Protein AF-A0A374WSA2-F1 (afdb_monomer_lite)

Radius of gyration: 12.38 Å; chains: 1; bounding box: 26×25×36 Å

Foldseek 3Di:
DVLLVQLLVQLVVLCVVPVPPVQDDPVLNVLSVVSNVLSVCQVVVVDPDDPVVSLVVNLVVLVVCLVPDDPPGPSNVSSVSSNVSSVD

Secondary structure (DSSP, 8-state):
-HHHHHHHHHHHHHHHHHTTTS-S-HHHHHHHHHHHHHHHHHHHT--SS-HHHHHHHHHHHHHHHHHHS-TTSHHHHHHHHHHHHHH-

Sequence (88 aa):
MKRAKEALEIVNKIDEKYNQTGAIKQFTIDMIEHFSEELNGCVLGESEVSEESILGSLSYKANTALEICDDGLTDFYVIQELYDAINE

pLDDT: mean 94.34, std 5.19, range [68.19, 98.12]

Structure (mmCIF, N/CA/C/O backbone):
data_AF-A0A374WSA2-F1
#
_entry.id   AF-A0A374WSA2-F1
#
loop_
_atom_site.group_PDB
_atom_site.id
_atom_site.type_symbol
_atom_site.label_atom_id
_atom_site.label_alt_id
_atom_site.label_comp_id
_atom_site.label_asym_id
_atom_site.label_entity_id
_atom_site.label_seq_id
_atom_site.pdbx_PDB_ins_code
_atom_site.Cartn_x
_atom_site.Cartn_y
_atom_site.Cartn_z
_atom_site.occupancy
_atom_site.B_iso_or_equiv
_atom_site.auth_seq_id
_atom_site.auth_comp_id
_atom_site.auth_asym_id
_atom_site.auth_atom_id
_atom_site.pdbx_PDB_model_num
ATOM 1 N N . MET A 1 1 ? -11.833 4.873 11.880 1.00 68.19 1 MET A N 1
ATOM 2 C CA . MET A 1 1 ? -11.138 3.666 11.396 1.00 68.19 1 MET A CA 1
ATOM 3 C C . MET A 1 1 ? -11.775 3.013 10.174 1.00 68.19 1 MET A C 1
ATOM 5 O O . MET A 1 1 ? -11.350 1.929 9.795 1.00 68.19 1 MET A O 1
ATOM 9 N N . LYS A 1 2 ? -12.792 3.614 9.530 1.00 83.06 2 LYS A N 1
ATOM 10 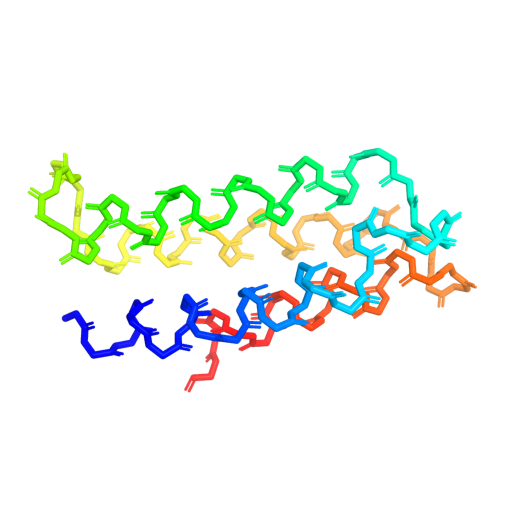C CA . LYS A 1 2 ? -13.360 3.024 8.306 1.00 83.06 2 LYS A CA 1
ATOM 11 C C . LYS A 1 2 ? -12.335 3.062 7.161 1.00 83.06 2 LYS A C 1
ATOM 13 O O . LYS A 1 2 ? -12.171 2.056 6.487 1.00 83.06 2 LYS A O 1
ATOM 18 N N . ARG A 1 3 ? -11.600 4.174 7.036 1.00 92.19 3 ARG A N 1
ATOM 19 C CA . ARG A 1 3 ? -10.608 4.388 5.976 1.00 92.19 3 ARG A CA 1
ATOM 20 C C . ARG A 1 3 ? -9.385 3.496 6.152 1.00 92.19 3 ARG A C 1
ATOM 22 O O . ARG A 1 3 ? -9.018 2.806 5.216 1.00 92.19 3 ARG A O 1
ATOM 29 N N . ALA A 1 4 ? -8.815 3.425 7.358 1.00 93.50 4 ALA A N 1
ATOM 30 C CA . ALA A 1 4 ? -7.683 2.532 7.628 1.00 93.50 4 ALA A CA 1
ATOM 31 C C . ALA A 1 4 ? -8.019 1.058 7.356 1.00 93.50 4 ALA A C 1
ATOM 33 O O . ALA A 1 4 ? -7.190 0.319 6.834 1.00 93.50 4 ALA A O 1
ATOM 34 N N . LYS A 1 5 ? -9.250 0.633 7.666 1.00 95.62 5 LYS A N 1
ATOM 35 C CA . LYS A 1 5 ? -9.702 -0.728 7.375 1.00 95.62 5 LYS A CA 1
ATOM 36 C C . LYS A 1 5 ? -9.851 -0.984 5.871 1.00 95.62 5 LYS A C 1
ATOM 38 O O . LYS A 1 5 ? -9.409 -2.023 5.399 1.00 95.62 5 LYS A O 1
ATOM 43 N N . GLU A 1 6 ? -10.460 -0.057 5.134 1.00 96.19 6 GLU A N 1
ATOM 44 C CA . GLU A 1 6 ? -10.599 -0.155 3.673 1.00 96.19 6 GLU A CA 1
ATOM 45 C C . GLU A 1 6 ? -9.223 -0.179 2.988 1.00 96.19 6 GLU A C 1
ATOM 47 O O . GLU A 1 6 ? -8.967 -1.056 2.165 1.00 96.19 6 GLU A O 1
ATOM 52 N N . ALA A 1 7 ? -8.308 0.697 3.411 1.00 97.12 7 ALA A N 1
ATOM 53 C CA . ALA A 1 7 ? -6.924 0.704 2.954 1.00 97.12 7 ALA A CA 1
ATOM 54 C C . ALA A 1 7 ? -6.222 -0.634 3.241 1.00 97.12 7 ALA A C 1
ATOM 56 O O . ALA A 1 7 ? -5.610 -1.206 2.343 1.00 97.12 7 ALA A O 1
ATOM 57 N N . LEU A 1 8 ? -6.361 -1.183 4.455 1.00 97.62 8 LEU A N 1
ATOM 58 C CA . LEU A 1 8 ? -5.755 -2.466 4.831 1.00 97.62 8 LEU A CA 1
ATOM 59 C C . LEU A 1 8 ? -6.251 -3.617 3.947 1.00 97.62 8 LEU A C 1
ATOM 61 O O . LEU A 1 8 ? -5.465 -4.452 3.509 1.00 97.62 8 LEU A O 1
ATOM 65 N N . GLU A 1 9 ? -7.552 -3.659 3.650 1.00 97.19 9 GLU A N 1
ATOM 66 C CA . GLU A 1 9 ? -8.126 -4.670 2.757 1.00 97.19 9 GLU A CA 1
ATOM 67 C C . GLU A 1 9 ? -7.567 -4.580 1.328 1.00 97.19 9 GLU A C 1
ATOM 69 O O . GLU A 1 9 ? -7.451 -5.606 0.655 1.00 97.19 9 GLU A O 1
ATOM 74 N N . ILE A 1 10 ? -7.228 -3.380 0.850 1.00 97.25 10 ILE A N 1
ATOM 75 C CA . ILE A 1 10 ? -6.604 -3.179 -0.464 1.00 97.25 10 ILE A CA 1
ATOM 76 C C . ILE A 1 10 ? -5.124 -3.568 -0.420 1.00 97.25 10 ILE A C 1
ATOM 78 O O . ILE A 1 10 ? -4.684 -4.340 -1.270 1.00 97.25 10 ILE A O 1
ATOM 82 N N . VAL A 1 11 ? -4.375 -3.109 0.587 1.00 97.31 11 VAL A N 1
ATOM 83 C CA . VAL A 1 11 ? -2.948 -3.435 0.754 1.00 97.31 11 VAL A CA 1
ATOM 84 C C . VAL A 1 11 ? -2.738 -4.949 0.854 1.00 97.31 11 VAL A C 1
ATOM 86 O O . VAL A 1 11 ? -1.872 -5.481 0.168 1.00 97.31 11 VAL A O 1
ATOM 89 N N . ASN A 1 12 ? -3.590 -5.672 1.585 1.00 96.69 12 ASN A N 1
ATOM 90 C CA . ASN A 1 12 ? -3.513 -7.136 1.657 1.00 96.69 12 ASN A CA 1
ATOM 91 C C . ASN A 1 12 ? -3.713 -7.810 0.287 1.00 96.69 12 ASN A C 1
ATOM 93 O O . ASN A 1 12 ? -3.057 -8.801 -0.020 1.00 96.69 12 ASN A O 1
ATOM 97 N N . LYS A 1 13 ? -4.585 -7.269 -0.575 1.00 96.62 13 LYS A N 1
ATOM 98 C CA . LYS A 1 13 ? -4.756 -7.788 -1.946 1.00 96.62 13 LYS A CA 1
ATOM 99 C C . LYS A 1 13 ? -3.534 -7.510 -2.817 1.00 96.62 13 LYS A C 1
ATOM 101 O O . LYS A 1 13 ? -3.213 -8.322 -3.683 1.00 96.62 13 LYS A O 1
ATOM 106 N N . ILE A 1 14 ? -2.876 -6.367 -2.617 1.00 95.81 14 ILE A N 1
ATOM 107 C CA . ILE A 1 14 ? -1.612 -6.033 -3.286 1.00 95.81 14 ILE A CA 1
ATOM 108 C C . ILE A 1 14 ? -0.532 -7.031 -2.846 1.00 95.81 14 ILE A C 1
ATOM 110 O O . ILE A 1 14 ? 0.147 -7.602 -3.699 1.00 95.81 14 ILE A O 1
ATOM 114 N N . ASP A 1 15 ? -0.428 -7.307 -1.545 1.00 94.75 15 ASP A N 1
ATOM 115 C CA . ASP A 1 15 ? 0.514 -8.285 -0.995 1.00 94.75 15 ASP A CA 1
ATOM 116 C C . ASP A 1 15 ? 0.324 -9.679 -1.612 1.00 94.75 15 ASP A C 1
ATOM 118 O O . ASP A 1 15 ? 1.239 -10.220 -2.237 1.00 94.75 15 ASP A O 1
ATOM 122 N N . GLU A 1 16 ? -0.900 -10.213 -1.559 1.00 94.12 16 GLU A N 1
ATOM 123 C CA . GLU A 1 16 ? -1.248 -11.514 -2.148 1.00 94.12 16 GLU A CA 1
ATOM 124 C C . GLU A 1 16 ? -0.907 -11.596 -3.645 1.00 94.12 16 GLU A C 1
ATOM 126 O O . GLU A 1 16 ? -0.486 -12.644 -4.143 1.00 94.12 16 GLU A O 1
ATOM 131 N N . LYS A 1 17 ? -1.082 -10.488 -4.374 1.00 93.12 17 LYS A N 1
ATOM 132 C CA . LYS A 1 17 ? -0.844 -10.405 -5.818 1.00 93.12 17 LYS A CA 1
ATOM 133 C C . LYS A 1 17 ? 0.640 -10.390 -6.174 1.00 93.12 17 LYS A C 1
ATOM 135 O O . LYS A 1 17 ? 0.989 -10.936 -7.220 1.00 93.12 17 LYS A O 1
ATOM 140 N N . TYR A 1 18 ? 1.499 -9.770 -5.363 1.00 90.19 18 TYR A N 1
ATOM 141 C CA . TYR A 1 18 ? 2.876 -9.463 -5.769 1.00 90.19 18 TYR A CA 1
ATOM 142 C C . TYR A 1 18 ? 3.969 -10.148 -4.942 1.00 90.19 18 TYR A C 1
ATOM 144 O O . TYR A 1 18 ? 5.000 -10.502 -5.524 1.00 90.19 18 TYR A O 1
ATOM 152 N N . ASN A 1 19 ? 3.759 -10.407 -3.648 1.00 77.94 19 ASN A N 1
ATOM 153 C CA . ASN A 1 19 ? 4.814 -10.832 -2.715 1.00 77.94 19 ASN A CA 1
ATOM 154 C C . ASN A 1 19 ? 5.478 -12.173 -3.114 1.00 77.94 19 ASN A C 1
ATOM 156 O O . ASN A 1 19 ? 6.676 -12.379 -2.946 1.00 77.94 19 ASN A O 1
ATOM 160 N N . GLN A 1 20 ? 4.742 -13.070 -3.779 1.00 76.81 20 GLN A N 1
ATOM 161 C CA . GLN A 1 20 ? 5.252 -14.394 -4.186 1.00 76.81 20 GLN A CA 1
ATOM 162 C C . GLN A 1 20 ? 5.652 -14.499 -5.666 1.00 76.81 20 GLN A C 1
ATOM 164 O O . GLN A 1 20 ? 6.011 -15.576 -6.144 1.00 76.81 20 GLN A O 1
ATOM 169 N N . THR A 1 21 ? 5.585 -13.400 -6.417 1.00 82.00 21 THR A N 1
ATOM 170 C CA . THR A 1 21 ? 5.772 -13.435 -7.879 1.00 82.00 21 THR A CA 1
ATOM 171 C C . THR A 1 21 ? 7.230 -13.320 -8.318 1.00 82.00 21 THR A C 1
ATOM 173 O O . THR A 1 21 ? 7.559 -13.691 -9.444 1.00 82.00 21 THR A O 1
ATOM 176 N N . GLY A 1 22 ? 8.100 -12.770 -7.464 1.00 84.25 22 GLY A N 1
ATOM 177 C CA . GLY A 1 22 ? 9.460 -12.367 -7.841 1.00 84.25 22 GLY A CA 1
ATOM 178 C C . GLY A 1 22 ? 9.512 -11.215 -8.856 1.00 84.25 22 GLY A C 1
ATOM 179 O O . GLY A 1 22 ?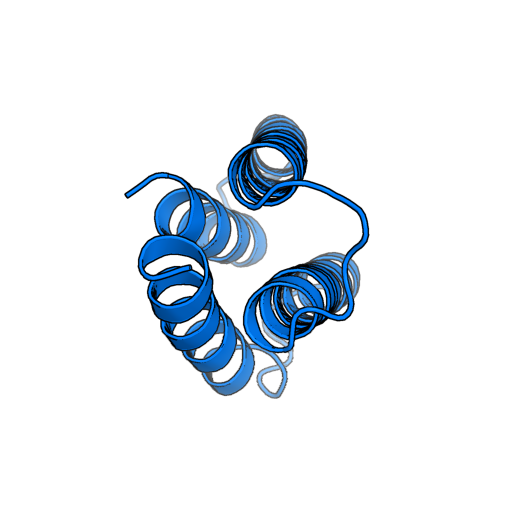 10.578 -10.944 -9.403 1.00 84.25 22 GLY A O 1
ATOM 180 N N . ALA A 1 23 ? 8.377 -10.558 -9.135 1.00 88.56 23 ALA A N 1
ATOM 181 C CA . ALA A 1 23 ? 8.266 -9.487 -10.126 1.00 88.56 23 ALA A CA 1
ATOM 182 C C . ALA A 1 23 ? 8.637 -8.099 -9.578 1.00 88.56 23 ALA A C 1
ATOM 184 O O . ALA A 1 23 ? 8.878 -7.182 -10.360 1.00 88.56 23 ALA A O 1
ATOM 185 N N . ILE A 1 24 ? 8.679 -7.951 -8.253 1.00 94.62 24 ILE A N 1
ATOM 186 C CA . ILE A 1 24 ? 9.006 -6.702 -7.560 1.00 94.62 24 ILE A CA 1
ATOM 187 C C . ILE A 1 24 ? 10.248 -6.872 -6.689 1.00 94.62 24 ILE A C 1
ATOM 189 O O . ILE A 1 24 ? 10.616 -7.980 -6.293 1.00 94.62 24 ILE A O 1
ATOM 193 N N . LYS A 1 25 ? 10.922 -5.760 -6.408 1.00 94.44 25 LYS A N 1
ATOM 194 C CA . LYS A 1 25 ? 12.121 -5.719 -5.572 1.00 94.44 25 LYS A CA 1
ATOM 195 C C . LYS A 1 25 ? 11.757 -5.878 -4.099 1.00 94.44 25 LYS A C 1
ATOM 197 O O . LYS A 1 25 ? 10.680 -5.475 -3.670 1.00 94.44 25 LYS A O 1
ATOM 202 N N . GLN A 1 26 ? 12.725 -6.348 -3.309 1.00 94.31 26 GLN A N 1
ATOM 203 C CA . GLN A 1 26 ? 12.573 -6.492 -1.856 1.00 94.31 26 GLN A CA 1
ATOM 204 C C . GLN A 1 26 ? 12.129 -5.190 -1.178 1.00 94.31 26 GLN A C 1
ATOM 206 O O . GLN A 1 26 ? 11.256 -5.225 -0.332 1.00 94.31 26 GLN A O 1
ATOM 211 N N . PHE A 1 27 ? 12.643 -4.038 -1.618 1.00 94.31 27 PHE A N 1
ATOM 212 C CA . PHE A 1 27 ? 12.205 -2.735 -1.107 1.00 94.31 27 PHE A CA 1
ATOM 213 C C . PHE A 1 27 ? 10.683 -2.529 -1.203 1.00 94.31 27 PHE A C 1
ATOM 215 O O . PHE A 1 27 ? 10.069 -2.001 -0.281 1.00 94.31 27 PHE A O 1
ATOM 222 N N . THR A 1 28 ? 10.078 -2.938 -2.318 1.00 96.06 28 THR A N 1
ATOM 223 C CA . THR A 1 28 ? 8.636 -2.799 -2.548 1.00 96.06 28 THR A CA 1
ATOM 224 C C . THR A 1 28 ? 7.854 -3.786 -1.688 1.00 96.06 28 THR A C 1
ATOM 226 O O . THR A 1 28 ? 6.811 -3.422 -1.158 1.00 96.06 28 THR A O 1
ATOM 229 N N . ILE A 1 29 ? 8.383 -4.997 -1.485 1.00 96.00 29 ILE A N 1
ATOM 230 C CA . ILE A 1 29 ? 7.819 -5.984 -0.550 1.00 96.00 29 ILE A CA 1
ATOM 231 C C . ILE A 1 29 ? 7.829 -5.428 0.879 1.00 96.00 29 ILE A C 1
ATOM 233 O O . ILE A 1 29 ? 6.775 -5.336 1.501 1.00 96.00 29 ILE A O 1
ATOM 237 N N . ASP A 1 30 ? 8.984 -4.952 1.352 1.00 96.38 30 ASP A N 1
ATOM 238 C CA . ASP A 1 30 ? 9.140 -4.364 2.689 1.00 96.38 30 ASP A CA 1
ATOM 239 C C . ASP A 1 30 ? 8.178 -3.178 2.894 1.00 96.38 30 ASP A C 1
ATOM 241 O O . ASP A 1 30 ? 7.668 -2.941 3.989 1.00 96.38 30 ASP A O 1
ATOM 245 N N . MET A 1 31 ? 7.904 -2.416 1.830 1.00 96.69 31 MET A N 1
ATOM 246 C CA . MET A 1 31 ? 6.952 -1.309 1.868 1.00 96.69 31 MET A CA 1
ATOM 247 C C . MET A 1 31 ? 5.501 -1.783 2.013 1.00 96.69 31 MET A C 1
ATOM 249 O O . MET A 1 31 ? 4.763 -1.194 2.802 1.00 96.69 31 MET A O 1
ATOM 253 N N . ILE A 1 32 ? 5.091 -2.835 1.298 1.00 97.31 32 ILE A N 1
ATOM 254 C CA . ILE A 1 32 ? 3.754 -3.439 1.435 1.00 97.31 32 ILE A CA 1
ATOM 255 C 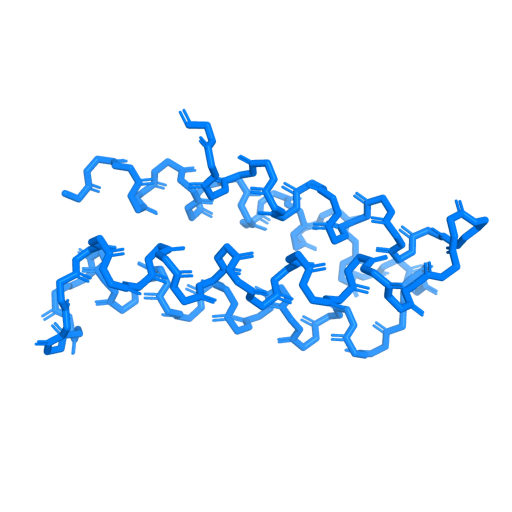C . ILE A 1 32 ? 3.554 -3.973 2.861 1.00 97.31 32 ILE A C 1
ATOM 257 O O . ILE A 1 32 ? 2.523 -3.705 3.487 1.00 97.31 32 ILE A O 1
ATOM 261 N N . GLU A 1 33 ? 4.550 -4.688 3.390 1.00 96.56 33 GLU A N 1
ATOM 262 C CA . GLU A 1 33 ? 4.529 -5.227 4.754 1.00 96.56 33 GLU A CA 1
ATOM 263 C C . GLU A 1 33 ? 4.403 -4.095 5.779 1.00 96.56 33 GLU A C 1
ATOM 265 O O . GLU A 1 33 ? 3.504 -4.113 6.620 1.00 96.56 33 GLU A O 1
ATOM 270 N N . HIS A 1 34 ? 5.209 -3.040 5.633 1.00 97.56 34 HIS A N 1
ATOM 271 C CA . HIS A 1 34 ? 5.141 -1.874 6.507 1.00 97.56 34 HIS A CA 1
ATOM 272 C C . HIS A 1 34 ? 3.767 -1.181 6.479 1.00 97.56 34 HIS A C 1
ATOM 274 O O . HIS A 1 34 ? 3.246 -0.795 7.526 1.00 97.56 34 HIS A O 1
ATOM 280 N N . PHE A 1 35 ? 3.155 -1.027 5.300 1.00 98.00 35 PHE A N 1
ATOM 281 C CA . PHE A 1 35 ? 1.809 -0.454 5.184 1.00 98.00 35 PHE A CA 1
ATOM 282 C C . PHE A 1 35 ? 0.780 -1.318 5.917 1.00 98.00 35 PHE A C 1
ATOM 284 O O . PHE A 1 35 ? -0.066 -0.792 6.641 1.00 98.00 35 PHE A O 1
ATOM 291 N N . SER A 1 36 ? 0.872 -2.638 5.753 1.00 97.44 36 SER A N 1
ATOM 292 C CA . SER A 1 36 ? -0.021 -3.597 6.405 1.00 97.44 36 SER A CA 1
ATOM 293 C C . SER A 1 36 ? 0.096 -3.531 7.927 1.00 97.44 36 SER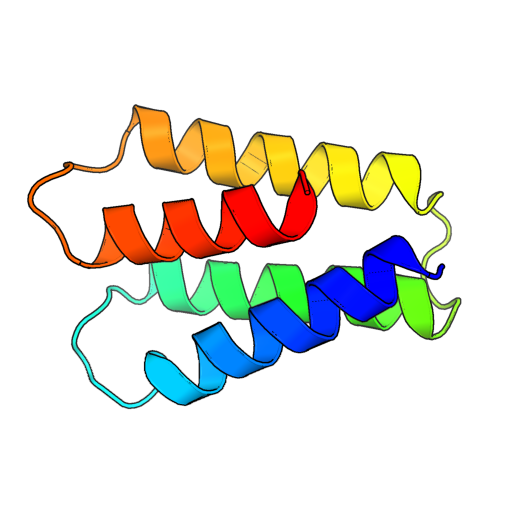 A C 1
ATOM 295 O O . SER A 1 36 ? -0.923 -3.477 8.613 1.00 97.44 36 SER A O 1
ATOM 297 N N . GLU A 1 37 ? 1.317 -3.481 8.463 1.00 97.06 37 GLU A N 1
ATOM 298 C CA . GLU A 1 37 ? 1.577 -3.384 9.904 1.00 97.06 37 GLU A CA 1
ATOM 299 C C . GLU A 1 37 ? 0.997 -2.103 10.516 1.00 97.06 37 GLU A C 1
ATOM 301 O O . GLU A 1 37 ? 0.256 -2.171 11.498 1.00 97.06 37 GLU A O 1
ATOM 306 N N . GLU A 1 38 ? 1.269 -0.941 9.915 1.00 97.12 38 GLU A N 1
ATOM 307 C CA . GLU A 1 38 ? 0.789 0.356 10.412 1.00 97.12 38 GLU A CA 1
ATOM 308 C C . GLU A 1 38 ? -0.743 0.451 10.377 1.00 97.12 38 GLU A C 1
ATOM 310 O O . GLU A 1 38 ? -1.382 0.890 11.341 1.00 97.12 38 GLU A O 1
ATOM 315 N N . LEU A 1 39 ? -1.361 0.008 9.278 1.00 96.94 39 LEU A N 1
ATOM 316 C CA . LEU A 1 39 ? -2.815 0.012 9.134 1.00 96.94 39 LEU A CA 1
ATOM 317 C C . LEU A 1 39 ? -3.479 -0.988 10.082 1.00 96.94 39 LEU A C 1
ATOM 319 O O . LEU A 1 39 ? -4.507 -0.672 10.683 1.00 96.94 39 LEU A O 1
ATOM 323 N N . ASN A 1 40 ? -2.897 -2.174 10.260 1.00 96.81 40 ASN A N 1
ATOM 324 C CA . ASN A 1 40 ? -3.418 -3.170 11.186 1.00 96.81 40 ASN A CA 1
ATOM 325 C C . ASN A 1 40 ? -3.301 -2.692 12.642 1.00 96.81 40 ASN A C 1
ATOM 327 O O . ASN A 1 40 ? -4.283 -2.752 13.380 1.00 96.81 40 ASN A O 1
ATOM 331 N N . GLY A 1 41 ? -2.159 -2.115 13.029 1.00 95.38 41 GLY A N 1
ATOM 332 C CA . GLY A 1 41 ? -1.978 -1.494 14.343 1.00 95.38 41 GLY A CA 1
ATOM 333 C C . GLY A 1 41 ? -2.961 -0.342 14.584 1.00 95.38 41 GLY A C 1
ATOM 334 O O . GLY A 1 41 ? -3.511 -0.207 15.679 1.00 95.38 41 GLY A O 1
ATOM 335 N N . CYS A 1 42 ? -3.268 0.449 13.548 1.00 94.50 42 CYS A N 1
ATOM 336 C CA . CYS A 1 42 ? -4.341 1.441 13.602 1.00 94.50 42 CYS A CA 1
ATOM 337 C C . CYS A 1 42 ? -5.698 0.779 13.883 1.00 94.50 42 CYS A C 1
ATOM 339 O O . CYS A 1 42 ? -6.352 1.135 14.859 1.00 94.50 42 CYS A O 1
ATOM 341 N N . VAL A 1 43 ? -6.102 -0.206 13.071 1.00 94.81 43 VAL A N 1
ATOM 342 C CA . VAL A 1 43 ? -7.412 -0.884 13.142 1.00 94.81 43 VAL A CA 1
ATOM 343 C C . VAL A 1 43 ? -7.632 -1.614 14.470 1.00 94.81 43 VAL A C 1
ATOM 345 O O . VAL A 1 43 ? -8.749 -1.607 14.993 1.00 94.81 43 VAL A O 1
ATOM 348 N N . LEU A 1 44 ? -6.586 -2.227 15.024 1.00 94.56 44 LEU A N 1
ATOM 349 C CA . LEU A 1 44 ? -6.629 -2.921 16.312 1.00 94.56 44 LEU A CA 1
ATOM 350 C C . LEU A 1 44 ? -6.608 -1.961 17.513 1.00 94.56 44 LEU A C 1
ATOM 352 O O . LEU A 1 44 ? -6.852 -2.390 18.640 1.00 94.56 44 LEU A O 1
ATOM 356 N N . GLY A 1 45 ? -6.372 -0.663 17.286 1.00 91.06 45 GLY A N 1
ATOM 357 C CA . GLY A 1 45 ? -6.234 0.335 18.347 1.00 91.06 45 GLY A CA 1
ATOM 358 C C . GLY A 1 45 ? -4.921 0.213 19.124 1.00 91.06 45 GLY A C 1
ATOM 359 O O . GLY A 1 45 ? -4.845 0.660 20.265 1.00 91.06 45 GLY A O 1
ATOM 360 N N . GLU A 1 46 ? -3.909 -0.411 18.521 1.00 91.50 46 GLU A N 1
ATOM 361 C CA . GLU A 1 46 ? -2.563 -0.575 19.079 1.00 91.50 46 GLU A CA 1
ATOM 362 C C . GLU A 1 46 ? -1.678 0.649 18.805 1.00 91.50 46 GLU A C 1
ATOM 364 O O . GLU A 1 46 ? -0.667 0.848 19.475 1.00 91.50 46 GLU A O 1
ATOM 369 N N . SER A 1 47 ? -2.067 1.494 17.845 1.00 85.94 47 SER A N 1
ATOM 370 C CA . SER A 1 47 ? -1.369 2.746 17.565 1.00 85.94 47 SER A CA 1
ATOM 371 C C . 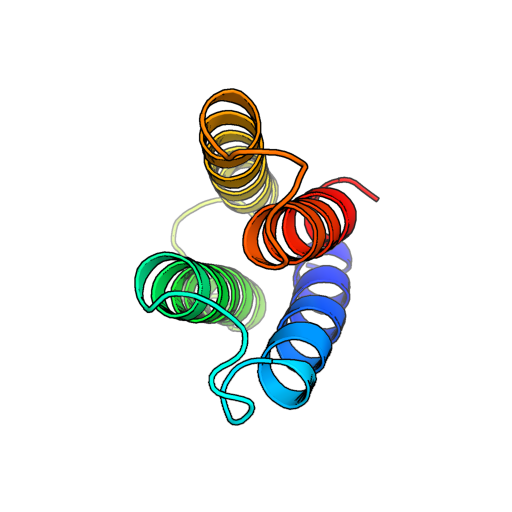SER A 1 47 ? -1.762 3.858 18.540 1.00 85.94 47 SER A C 1
ATOM 373 O O . SER A 1 47 ? -2.940 4.171 18.718 1.00 85.94 47 SER A O 1
ATOM 375 N N . GLU A 1 48 ? -0.757 4.518 19.119 1.00 88.62 48 GLU A N 1
ATOM 376 C CA . GLU A 1 48 ? -0.922 5.744 19.916 1.00 88.62 48 GLU A CA 1
ATOM 377 C C . GLU A 1 48 ? -1.180 6.988 19.042 1.00 88.62 48 GLU A C 1
ATOM 379 O O . GLU A 1 48 ? -1.455 8.077 19.554 1.00 88.62 48 GLU A O 1
ATOM 384 N N . VAL A 1 49 ? -1.080 6.841 17.717 1.00 90.75 49 VAL A N 1
ATOM 385 C CA . VAL A 1 49 ? -1.179 7.926 16.740 1.00 90.75 49 VAL A CA 1
ATOM 386 C C . VAL A 1 49 ? -2.561 7.920 16.072 1.00 90.75 49 VAL A C 1
ATOM 388 O O . VAL A 1 49 ? -3.181 6.874 15.888 1.00 90.75 49 VAL A O 1
ATOM 391 N N . SER A 1 50 ? -3.078 9.096 15.694 1.00 93.06 50 SER A N 1
ATOM 392 C CA . SER A 1 50 ? -4.375 9.193 15.012 1.00 93.06 50 SER A CA 1
ATOM 393 C C . SER A 1 50 ? -4.364 8.531 13.627 1.00 93.06 50 SER A C 1
ATOM 395 O O . SER A 1 50 ? -3.358 8.572 12.919 1.00 93.06 50 SER A O 1
ATOM 397 N N . GLU A 1 51 ? -5.521 8.001 13.205 1.00 94.31 51 GLU A N 1
ATOM 398 C CA . GLU A 1 51 ? -5.743 7.439 11.856 1.00 94.31 51 GLU A CA 1
ATOM 399 C C . GLU A 1 51 ? -5.255 8.395 10.753 1.00 94.31 51 GLU A C 1
ATOM 401 O O . GLU A 1 51 ? -4.543 7.983 9.846 1.00 94.31 51 GLU A O 1
ATOM 406 N N . GLU A 1 52 ? -5.561 9.690 10.864 1.00 94.69 52 GLU A N 1
ATOM 407 C CA . GLU A 1 52 ? -5.140 10.716 9.897 1.00 94.69 52 GLU A CA 1
ATOM 408 C C . GLU A 1 52 ? -3.618 10.868 9.802 1.00 94.69 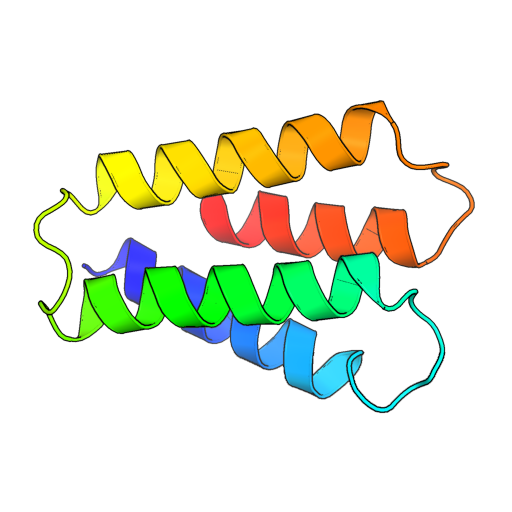52 GLU A C 1
ATOM 410 O O . GLU A 1 52 ? -3.085 11.074 8.714 1.00 94.69 52 GLU A O 1
ATOM 415 N N . SER A 1 53 ? -2.910 10.751 10.925 1.00 95.94 53 SER A N 1
ATOM 416 C CA . SER A 1 53 ? -1.452 10.879 10.952 1.00 95.94 53 SER A CA 1
ATOM 417 C C . SER A 1 53 ? -0.775 9.650 10.350 1.00 95.94 53 SER A C 1
ATOM 419 O O . SER A 1 53 ? 0.216 9.789 9.635 1.00 95.94 53 SER A O 1
ATOM 421 N N . ILE A 1 54 ? -1.326 8.458 10.598 1.00 96.44 54 ILE A N 1
ATOM 422 C CA . ILE A 1 54 ? -0.850 7.208 9.994 1.00 96.44 54 ILE A CA 1
ATOM 423 C C . ILE A 1 54 ? -1.057 7.264 8.481 1.00 96.44 54 ILE A C 1
ATOM 425 O O . ILE A 1 54 ? -0.094 7.129 7.730 1.00 96.44 54 ILE A O 1
ATOM 429 N N . LEU A 1 55 ? -2.277 7.564 8.022 1.00 96.81 55 LEU A N 1
ATOM 430 C CA . LEU A 1 55 ? -2.575 7.684 6.592 1.00 96.81 55 LEU A CA 1
ATOM 431 C C . LEU A 1 55 ? -1.724 8.776 5.926 1.00 96.81 55 LEU A C 1
ATOM 433 O O . LEU A 1 55 ? -1.177 8.558 4.849 1.00 96.81 55 LEU A O 1
ATOM 437 N N . GLY A 1 56 ? -1.536 9.924 6.584 1.00 97.44 56 GLY A N 1
ATOM 438 C CA . GLY A 1 56 ? -0.654 10.984 6.093 1.00 97.44 56 GLY A CA 1
ATOM 439 C C . GLY A 1 56 ? 0.806 10.535 5.957 1.00 97.44 56 GLY A C 1
ATOM 440 O O . GLY A 1 56 ? 1.448 10.828 4.949 1.00 97.44 56 GLY A O 1
ATOM 441 N N . SER A 1 57 ? 1.322 9.782 6.933 1.00 97.44 57 SER A N 1
ATOM 442 C CA . SER A 1 57 ? 2.674 9.209 6.901 1.00 97.44 57 SER A CA 1
ATOM 443 C C . SER A 1 57 ? 2.846 8.210 5.752 1.00 97.44 57 SER A C 1
ATOM 445 O O . SER A 1 57 ? 3.808 8.306 4.987 1.00 97.44 57 SER A O 1
ATOM 447 N N . LEU A 1 58 ? 1.895 7.288 5.582 1.00 98.12 58 LEU A N 1
ATOM 448 C CA . LEU A 1 58 ? 1.917 6.292 4.507 1.00 98.12 58 LEU A CA 1
ATOM 449 C C . LEU A 1 58 ? 1.810 6.953 3.124 1.00 98.12 58 LEU A C 1
ATOM 451 O O . LEU A 1 58 ? 2.614 6.657 2.241 1.00 98.12 58 LEU A O 1
ATOM 455 N N . SER A 1 59 ? 0.902 7.921 2.961 1.00 98.12 59 SER A N 1
ATOM 456 C CA . SER A 1 59 ? 0.759 8.705 1.726 1.00 98.12 59 SER A CA 1
ATOM 457 C C . SER A 1 59 ? 2.066 9.415 1.357 1.00 98.12 59 SER A C 1
ATOM 459 O O . SER A 1 59 ? 2.543 9.302 0.226 1.00 98.12 59 SER A O 1
ATOM 461 N N . TYR A 1 60 ? 2.714 10.067 2.331 1.00 98.12 60 TYR A N 1
ATOM 462 C CA . TYR A 1 60 ? 4.007 10.720 2.124 1.00 98.12 60 TYR A CA 1
ATOM 463 C C . TYR A 1 60 ? 5.104 9.734 1.693 1.00 98.12 60 TYR A C 1
ATOM 465 O O . TYR A 1 60 ? 5.873 10.027 0.773 1.00 98.12 60 TYR A O 1
ATOM 473 N N . LYS A 1 61 ? 5.176 8.558 2.330 1.00 97.75 61 LYS A N 1
ATOM 474 C CA . LYS A 1 61 ? 6.164 7.521 1.995 1.00 97.75 61 LYS A CA 1
ATOM 475 C C . LYS A 1 61 ? 5.981 6.991 0.576 1.00 97.75 61 LYS A C 1
ATOM 477 O O . LYS A 1 61 ? 6.963 6.943 -0.163 1.00 97.75 61 LYS A O 1
ATOM 482 N N . ALA A 1 62 ? 4.754 6.640 0.187 1.00 97.75 62 ALA A N 1
ATOM 483 C CA . ALA A 1 62 ? 4.481 6.156 -1.165 1.00 97.75 62 ALA A CA 1
ATOM 484 C C . ALA A 1 62 ? 4.759 7.239 -2.217 1.00 97.75 62 ALA A C 1
ATOM 486 O O . ALA A 1 62 ? 5.450 6.963 -3.193 1.00 97.75 62 ALA A O 1
ATOM 487 N N . ASN A 1 63 ? 4.331 8.487 -1.987 1.00 97.94 63 ASN A N 1
ATOM 488 C CA . ASN A 1 63 ? 4.617 9.584 -2.916 1.00 97.94 63 ASN A CA 1
ATOM 489 C C . ASN A 1 63 ? 6.126 9.807 -3.101 1.00 97.94 63 ASN A C 1
ATOM 491 O O . ASN A 1 63 ? 6.610 9.910 -4.223 1.00 97.94 63 ASN A O 1
ATOM 495 N N . THR A 1 64 ? 6.886 9.814 -2.003 1.00 97.62 64 THR A N 1
ATOM 496 C CA . THR A 1 64 ? 8.351 9.951 -2.056 1.00 97.62 64 THR A CA 1
ATOM 497 C C . THR A 1 64 ? 8.989 8.811 -2.851 1.00 97.62 64 THR A C 1
ATOM 499 O O . THR A 1 64 ? 9.934 9.032 -3.604 1.00 97.62 64 THR A O 1
ATOM 502 N N . ALA A 1 65 ? 8.484 7.584 -2.699 1.00 96.94 65 ALA A N 1
ATOM 503 C CA . ALA A 1 65 ? 8.981 6.437 -3.446 1.00 96.94 65 ALA A CA 1
ATOM 504 C C . ALA A 1 65 ? 8.650 6.534 -4.945 1.00 96.94 65 ALA A C 1
ATOM 506 O O . ALA A 1 65 ? 9.505 6.205 -5.764 1.00 96.94 65 ALA A O 1
ATOM 507 N N . LEU A 1 66 ? 7.470 7.045 -5.313 1.00 97.50 66 LEU A N 1
ATOM 508 C CA . LEU A 1 66 ? 7.092 7.288 -6.711 1.00 97.50 66 LEU A CA 1
ATOM 509 C C . LEU A 1 66 ? 7.987 8.324 -7.394 1.00 97.50 66 LEU A C 1
ATOM 511 O O . LEU A 1 66 ? 8.351 8.131 -8.547 1.00 97.50 66 LEU A O 1
ATOM 515 N N . GLU A 1 67 ? 8.387 9.386 -6.691 1.00 96.75 67 GLU A N 1
ATOM 516 C CA . GLU A 1 67 ? 9.253 10.437 -7.252 1.00 96.75 67 GLU A CA 1
ATOM 517 C C . GLU A 1 67 ? 10.631 9.924 -7.696 1.00 96.75 67 GLU A C 1
ATOM 519 O O . GLU A 1 67 ? 11.269 10.524 -8.562 1.00 96.75 67 GLU A O 1
ATOM 524 N N . ILE A 1 68 ? 11.104 8.826 -7.101 1.00 94.38 68 ILE A N 1
ATOM 525 C CA . ILE A 1 68 ? 12.433 8.258 -7.361 1.00 94.38 68 ILE A CA 1
ATOM 526 C C . ILE A 1 68 ? 12.387 6.905 -8.081 1.00 94.38 68 ILE A C 1
ATOM 528 O O . ILE A 1 68 ? 13.441 6.384 -8.456 1.00 94.38 68 ILE A O 1
ATOM 532 N N . CYS A 1 69 ? 11.202 6.313 -8.244 1.00 95.56 69 CYS A N 1
ATOM 533 C CA . CYS A 1 69 ? 11.032 5.029 -8.913 1.00 95.56 69 CYS A CA 1
ATOM 534 C C . CYS A 1 69 ? 10.927 5.228 -10.431 1.00 95.56 69 CYS A C 1
ATOM 536 O O . CYS A 1 69 ? 10.252 6.134 -10.907 1.00 95.56 69 CYS A O 1
ATOM 538 N N . ASP A 1 70 ? 11.596 4.364 -11.191 1.00 94.12 70 ASP A N 1
ATOM 539 C CA . ASP A 1 70 ? 11.511 4.337 -12.653 1.00 94.12 70 ASP A CA 1
ATOM 540 C C . ASP A 1 70 ? 10.131 3.802 -13.076 1.00 94.12 70 ASP A C 1
ATOM 542 O O . ASP A 1 70 ? 9.769 2.676 -12.721 1.00 94.12 70 ASP A O 1
ATOM 546 N N . ASP A 1 71 ? 9.373 4.601 -13.833 1.00 94.31 71 ASP A N 1
ATOM 547 C CA . ASP A 1 71 ? 8.005 4.300 -14.280 1.00 94.31 71 ASP A CA 1
ATOM 548 C C . ASP A 1 71 ? 7.917 3.150 -15.303 1.00 94.31 71 ASP A C 1
ATOM 550 O O . ASP A 1 71 ? 6.833 2.628 -15.595 1.00 94.31 71 ASP A O 1
ATOM 554 N N . GLY A 1 72 ? 9.064 2.680 -15.798 1.00 94.25 72 GLY A N 1
ATOM 555 C CA . GLY A 1 72 ? 9.191 1.454 -16.577 1.00 94.25 72 GLY A CA 1
ATOM 556 C C . GLY A 1 72 ? 9.201 0.168 -15.743 1.00 94.25 72 GLY A C 1
ATOM 557 O O . GLY A 1 72 ? 9.120 -0.921 -16.318 1.00 94.25 72 GLY A O 1
ATOM 558 N N . LEU A 1 73 ? 9.313 0.249 -14.412 1.00 95.12 73 LEU A N 1
ATOM 559 C CA . LEU A 1 73 ? 9.391 -0.918 -13.528 1.00 95.12 73 LEU A CA 1
ATOM 560 C C . LEU A 1 73 ? 8.028 -1.306 -12.950 1.00 95.12 73 LEU A C 1
ATOM 562 O O . LEU A 1 73 ? 7.223 -0.456 -12.585 1.00 95.12 73 LEU A O 1
ATOM 566 N N . THR A 1 74 ? 7.800 -2.611 -12.765 1.00 95.06 74 THR A N 1
ATOM 567 C CA . THR A 1 74 ? 6.606 -3.128 -12.072 1.00 95.06 74 THR A CA 1
ATOM 568 C C . THR A 1 74 ? 6.461 -2.531 -10.671 1.00 95.06 74 THR A C 1
ATOM 570 O O . THR A 1 74 ? 5.346 -2.223 -10.265 1.00 95.06 74 THR A O 1
ATOM 573 N N . ASP A 1 75 ? 7.576 -2.291 -9.974 1.00 96.50 75 ASP A N 1
ATOM 574 C CA . ASP A 1 75 ? 7.601 -1.627 -8.669 1.00 96.50 75 ASP A CA 1
ATOM 575 C C . ASP A 1 75 ? 6.854 -0.286 -8.663 1.00 96.50 75 ASP A C 1
ATOM 577 O O . ASP A 1 75 ? 6.110 -0.020 -7.726 1.00 96.50 75 ASP A O 1
ATOM 581 N N . PHE A 1 76 ? 7.000 0.540 -9.708 1.00 97.69 76 PHE A N 1
ATOM 582 C CA . PHE A 1 76 ? 6.324 1.839 -9.792 1.00 97.69 76 PHE A CA 1
ATOM 583 C C . PHE A 1 76 ? 4.806 1.687 -9.691 1.00 97.69 76 PHE A C 1
ATOM 585 O O . PHE A 1 76 ? 4.169 2.348 -8.875 1.00 97.69 76 PHE A O 1
ATOM 592 N N . TYR A 1 77 ? 4.235 0.763 -10.464 1.00 96.69 77 TYR A N 1
ATOM 593 C CA . TYR A 1 77 ? 2.792 0.523 -10.475 1.00 96.69 77 TYR A CA 1
ATOM 594 C C . TYR A 1 77 ? 2.293 -0.037 -9.144 1.00 96.69 77 TYR A C 1
ATOM 596 O O . TYR A 1 77 ? 1.211 0.325 -8.699 1.00 96.69 77 TYR A O 1
ATOM 604 N N . VAL A 1 78 ? 3.086 -0.875 -8.474 1.00 96.88 78 VAL A N 1
ATOM 605 C CA . VAL A 1 78 ? 2.729 -1.390 -7.144 1.00 96.88 78 VAL A CA 1
ATOM 606 C C . VAL A 1 78 ? 2.747 -0.283 -6.095 1.00 96.88 78 VAL A C 1
ATOM 608 O O . VAL A 1 78 ? 1.817 -0.179 -5.300 1.00 96.88 78 VAL A O 1
ATOM 611 N N . ILE A 1 79 ? 3.763 0.581 -6.113 1.00 97.81 79 ILE A N 1
ATOM 612 C CA . ILE A 1 79 ? 3.833 1.740 -5.213 1.00 97.81 79 ILE A CA 1
ATOM 613 C C . ILE A 1 79 ? 2.678 2.711 -5.509 1.00 97.81 79 ILE A C 1
ATOM 615 O O . ILE A 1 79 ? 2.127 3.305 -4.584 1.00 97.81 79 ILE A O 1
ATOM 619 N N . GLN A 1 80 ? 2.263 2.836 -6.771 1.00 97.94 80 GLN A N 1
ATOM 620 C CA . GLN A 1 80 ? 1.098 3.631 -7.147 1.00 97.94 80 GLN A CA 1
ATOM 621 C C . GLN A 1 80 ? -0.202 3.020 -6.603 1.00 97.94 80 GLN A C 1
ATOM 623 O O . GLN A 1 80 ? -0.969 3.734 -5.965 1.00 97.94 80 GLN A O 1
ATOM 628 N N . GLU A 1 81 ? -0.408 1.704 -6.752 1.00 97.44 81 GLU A N 1
ATOM 629 C CA . GLU A 1 81 ? -1.551 0.993 -6.152 1.00 97.44 81 GLU A CA 1
ATOM 630 C C . GLU A 1 81 ? -1.592 1.202 -4.620 1.00 97.44 81 GLU A C 1
ATOM 632 O O . GLU A 1 81 ? -2.665 1.417 -4.053 1.00 97.44 81 GLU A O 1
ATOM 637 N N . LEU A 1 82 ? -0.433 1.202 -3.943 1.00 97.69 82 LEU A N 1
ATOM 638 C CA . LEU A 1 82 ? -0.339 1.516 -2.511 1.00 97.69 82 LEU A CA 1
ATOM 639 C C . LEU A 1 82 ? -0.703 2.971 -2.202 1.00 97.69 82 LEU A C 1
ATOM 641 O O . LEU A 1 82 ? -1.406 3.227 -1.229 1.00 97.69 82 LEU A O 1
ATOM 645 N N . TYR A 1 83 ? -0.218 3.931 -2.993 1.00 98.12 83 TYR A N 1
ATOM 646 C CA . TYR A 1 83 ? -0.548 5.343 -2.808 1.00 98.12 83 TYR A CA 1
ATOM 647 C C . TYR A 1 83 ? -2.056 5.578 -2.939 1.00 98.12 83 TYR A C 1
ATOM 649 O O . TYR A 1 83 ? -2.656 6.217 -2.071 1.00 98.12 83 TYR A O 1
ATOM 657 N N . ASP A 1 84 ? -2.669 5.026 -3.982 1.00 97.50 84 ASP A N 1
ATOM 658 C CA . ASP A 1 84 ? -4.098 5.172 -4.251 1.00 97.50 84 ASP A CA 1
ATOM 659 C C . ASP A 1 84 ? -4.928 4.559 -3.110 1.00 97.50 84 ASP A C 1
ATOM 661 O O . ASP A 1 84 ? -5.836 5.207 -2.591 1.00 97.50 84 ASP A O 1
ATOM 665 N N . ALA A 1 85 ? -4.530 3.385 -2.600 1.00 96.56 85 ALA A N 1
ATOM 666 C CA . ALA A 1 85 ? -5.187 2.728 -1.466 1.00 96.56 85 ALA A CA 1
ATOM 667 C C . ALA A 1 85 ? -5.268 3.592 -0.191 1.00 96.56 85 ALA A C 1
ATOM 669 O O . ALA A 1 85 ? -6.167 3.399 0.628 1.00 96.56 85 ALA A O 1
ATOM 670 N N . ILE A 1 86 ? -4.326 4.520 0.004 1.00 96.81 86 ILE A N 1
ATOM 671 C CA . ILE A 1 86 ? -4.285 5.413 1.171 1.00 96.81 86 ILE A CA 1
ATOM 672 C C . ILE A 1 86 ? -5.070 6.711 0.940 1.00 96.81 86 ILE A C 1
ATOM 674 O O . ILE A 1 86 ? -5.578 7.304 1.898 1.00 96.81 86 ILE A O 1
ATOM 678 N N . ASN A 1 87 ? -5.123 7.191 -0.304 1.00 94.44 87 ASN A N 1
ATOM 679 C CA . ASN A 1 87 ? -5.613 8.533 -0.620 1.00 94.44 87 ASN A CA 1
ATOM 680 C C . ASN A 1 87 ? -7.048 8.571 -1.168 1.00 94.44 87 ASN A C 1
ATOM 682 O O . ASN A 1 87 ? -7.644 9.652 -1.149 1.00 94.44 87 ASN A O 1
ATOM 686 N N . GLU A 1 88 ? -7.611 7.437 -1.594 1.00 83.12 88 GLU A N 1
ATOM 687 C CA . GLU A 1 88 ? -9.045 7.297 -1.909 1.00 83.12 88 GLU A CA 1
ATOM 688 C C . GLU A 1 88 ? -9.947 7.264 -0.646 1.00 83.12 88 GLU A C 1
ATOM 690 O O . GLU A 1 88 ? -11.154 7.570 -0.792 1.00 83.12 88 GLU A O 1
#